Protein AF-A0A535XKX8-F1 (afdb_monomer_lite)

Sequence (47 aa):
MADRPTDLVTVAARESALAIEVSGLRKAYGQHVALHDLNLTVEPGEV

Radius of gyration: 17.27 Å; chains: 1; bounding box: 34×41×30 Å

Foldseek 3Di:
DDDDPPDPPPPPPDDPQPKDWDFQDWDDDVVRTPDGGDTDIHTRPRD

Secondary structure (DSSP, 8-state):
--------------S----EEEEEEEEEETTEEEEEEEEEEE-TT--

Structure (mmCIF, N/CA/C/O backbone):
data_AF-A0A535XKX8-F1
#
_entry.id   AF-A0A535XKX8-F1
#
loop_
_atom_site.group_PDB
_atom_site.id
_atom_site.type_symbol
_atom_site.label_atom_id
_atom_site.label_alt_id
_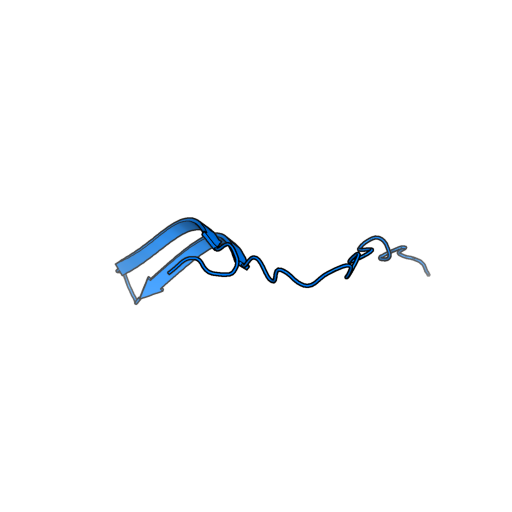atom_site.label_comp_id
_atom_site.label_asym_id
_atom_site.label_entity_id
_atom_site.label_seq_id
_atom_site.pdbx_PDB_ins_code
_atom_site.Cartn_x
_atom_site.Cartn_y
_atom_site.Cartn_z
_atom_site.occupancy
_atom_site.B_iso_or_equiv
_atom_site.auth_seq_id
_atom_site.auth_comp_id
_atom_site.auth_asym_id
_atom_site.auth_atom_id
_atom_site.pdbx_PDB_model_num
ATOM 1 N N . MET A 1 1 ? 19.252 -33.142 18.972 1.00 43.91 1 MET A N 1
ATOM 2 C CA . MET A 1 1 ? 20.614 -32.617 18.764 1.00 43.91 1 MET A CA 1
ATOM 3 C C . MET A 1 1 ? 20.801 -32.508 17.261 1.00 43.91 1 MET A C 1
ATOM 5 O O . MET A 1 1 ? 20.809 -33.565 16.659 1.00 43.91 1 MET A O 1
ATOM 9 N N . ALA A 1 2 ? 20.797 -31.264 16.745 1.00 47.97 2 ALA A N 1
ATOM 10 C CA . ALA A 1 2 ? 21.130 -30.770 15.388 1.00 47.97 2 ALA A CA 1
ATOM 11 C C . ALA A 1 2 ? 20.556 -31.542 14.166 1.00 47.97 2 ALA A C 1
ATOM 13 O O . ALA A 1 2 ? 20.551 -32.757 14.128 1.00 47.97 2 ALA A O 1
ATOM 14 N N . ASP A 1 3 ? 20.032 -30.934 13.109 1.00 45.31 3 ASP A N 1
ATOM 15 C CA . ASP A 1 3 ? 20.438 -29.685 12.481 1.00 45.31 3 ASP A CA 1
ATOM 16 C C . ASP A 1 3 ? 19.313 -29.227 11.531 1.00 45.31 3 ASP A C 1
ATOM 18 O O . ASP A 1 3 ? 18.662 -30.056 10.887 1.00 45.31 3 ASP A O 1
ATOM 22 N N . ARG A 1 4 ? 19.045 -27.922 11.474 1.00 59.28 4 ARG A N 1
ATOM 23 C CA . ARG A 1 4 ? 18.124 -27.326 10.497 1.00 59.28 4 ARG A CA 1
ATOM 24 C C . ARG A 1 4 ? 18.973 -26.841 9.326 1.00 59.28 4 ARG A C 1
ATOM 26 O O . ARG A 1 4 ? 19.796 -25.962 9.557 1.00 59.28 4 ARG A O 1
ATOM 33 N N . PRO A 1 5 ? 18.712 -27.231 8.071 1.00 50.84 5 PRO A N 1
ATOM 34 C CA . PRO A 1 5 ? 19.206 -26.451 6.953 1.00 50.84 5 PRO A CA 1
ATOM 35 C C . PRO A 1 5 ? 18.208 -25.318 6.689 1.00 50.84 5 PRO A C 1
ATOM 37 O O . PRO A 1 5 ? 17.324 -25.410 5.840 1.00 50.84 5 PRO A O 1
ATOM 40 N N . THR A 1 6 ? 18.310 -24.248 7.477 1.00 57.41 6 THR A N 1
ATOM 41 C CA . THR A 1 6 ? 17.791 -22.930 7.095 1.00 57.41 6 THR A CA 1
ATOM 42 C C . THR A 1 6 ? 18.871 -22.255 6.263 1.00 57.41 6 THR A C 1
ATOM 44 O O . THR A 1 6 ? 19.616 -21.441 6.7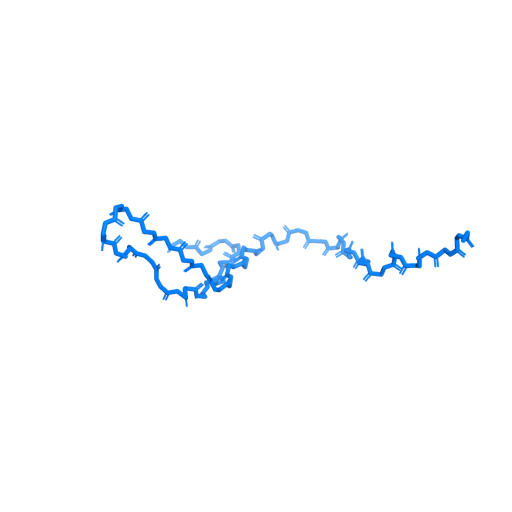86 1.00 57.41 6 THR A O 1
ATOM 47 N N . ASP A 1 7 ? 19.003 -22.638 4.995 1.00 51.03 7 ASP A N 1
ATOM 48 C CA . ASP A 1 7 ? 19.902 -21.936 4.075 1.00 51.03 7 ASP A CA 1
ATOM 49 C C . ASP A 1 7 ? 19.466 -22.165 2.625 1.00 51.03 7 ASP A C 1
ATOM 51 O O . ASP A 1 7 ? 19.978 -23.015 1.901 1.00 51.03 7 ASP A O 1
ATOM 55 N N . LEU A 1 8 ? 18.404 -21.465 2.225 1.00 49.56 8 LEU A N 1
ATOM 56 C CA . LEU A 1 8 ? 18.038 -21.348 0.815 1.00 49.56 8 LEU A CA 1
ATOM 57 C C . LEU A 1 8 ? 17.239 -20.068 0.588 1.00 49.56 8 LEU A C 1
ATOM 59 O O . LEU A 1 8 ? 16.128 -20.069 0.071 1.00 49.56 8 LEU A O 1
ATOM 63 N N . VAL A 1 9 ? 17.824 -18.945 0.995 1.00 48.22 9 VAL A N 1
ATOM 64 C CA . VAL A 1 9 ? 17.475 -17.660 0.392 1.00 48.22 9 VAL A CA 1
ATOM 65 C C . VAL A 1 9 ? 18.751 -17.110 -0.219 1.00 48.22 9 VAL A C 1
ATOM 67 O O . VAL A 1 9 ? 19.420 -16.233 0.320 1.00 48.22 9 VAL A O 1
ATOM 70 N N . THR A 1 10 ? 19.111 -17.682 -1.367 1.00 49.25 10 THR A N 1
ATOM 71 C CA . THR A 1 10 ? 20.037 -17.062 -2.309 1.00 49.25 10 THR A CA 1
ATOM 72 C C . THR A 1 10 ? 19.379 -15.777 -2.809 1.00 49.25 10 THR A C 1
ATOM 74 O O . THR A 1 10 ? 18.700 -15.772 -3.832 1.00 49.25 10 THR A O 1
ATOM 77 N N . VAL A 1 11 ? 19.542 -14.681 -2.063 1.00 51.38 11 VAL A N 1
ATOM 78 C CA . VAL A 1 11 ? 19.231 -13.339 -2.557 1.00 51.38 11 VAL A CA 1
ATOM 79 C C . VAL A 1 11 ? 20.300 -13.022 -3.592 1.00 51.38 11 VAL A C 1
ATOM 81 O O . VAL A 1 11 ? 21.399 -12.567 -3.273 1.00 51.38 11 VAL A O 1
ATOM 84 N N . ALA A 1 12 ? 19.998 -13.359 -4.843 1.00 47.09 12 ALA A N 1
ATOM 85 C CA . ALA A 1 12 ? 20.773 -12.969 -6.003 1.00 47.09 12 ALA A CA 1
ATOM 86 C C . ALA A 1 12 ? 20.697 -11.443 -6.141 1.00 47.09 12 ALA A C 1
ATOM 88 O O . ALA A 1 12 ? 19.890 -10.902 -6.887 1.00 47.09 12 ALA A O 1
ATOM 89 N N . ALA A 1 13 ? 21.547 -10.745 -5.390 1.00 52.69 13 ALA A N 1
ATOM 90 C CA . ALA A 1 13 ? 21.852 -9.343 -5.595 1.00 52.69 13 ALA A CA 1
ATOM 91 C C . ALA A 1 13 ? 22.642 -9.217 -6.906 1.00 52.69 13 ALA A C 1
ATOM 93 O O . ALA A 1 13 ? 23.874 -9.181 -6.916 1.00 52.69 13 ALA A O 1
ATOM 94 N N . ARG A 1 14 ? 21.935 -9.224 -8.036 1.00 47.94 14 ARG A N 1
ATOM 95 C CA . ARG A 1 14 ? 22.467 -8.768 -9.317 1.00 47.94 14 ARG A CA 1
ATOM 96 C C . ARG A 1 14 ? 21.571 -7.645 -9.819 1.00 47.94 14 ARG A C 1
ATOM 98 O O . ARG A 1 14 ? 20.409 -7.874 -10.110 1.00 47.94 14 ARG A O 1
ATOM 105 N N . GLU A 1 15 ? 22.173 -6.458 -9.855 1.00 52.66 15 GLU A N 1
ATOM 106 C CA . GLU A 1 15 ? 21.679 -5.211 -10.452 1.00 52.66 15 GLU A CA 1
ATOM 107 C C . GLU A 1 15 ? 20.416 -4.640 -9.789 1.00 52.66 15 GLU A C 1
ATOM 109 O O . GLU A 1 15 ? 19.282 -4.921 -10.152 1.00 52.66 15 GLU A O 1
ATOM 114 N N . SER A 1 16 ? 20.659 -3.800 -8.778 1.00 58.69 16 SER A N 1
ATOM 115 C CA . SER A 1 16 ? 19.680 -3.092 -7.953 1.00 58.69 16 SER A CA 1
ATOM 116 C C . SER A 1 16 ? 18.847 -2.067 -8.734 1.00 58.69 16 SER A C 1
ATOM 118 O O . SER A 1 16 ? 18.972 -0.860 -8.532 1.00 58.69 16 SER A O 1
ATOM 120 N N . ALA A 1 17 ? 17.943 -2.538 -9.580 1.00 61.88 17 ALA A N 1
ATOM 121 C CA . ALA A 1 17 ? 16.655 -1.889 -9.744 1.00 61.88 17 ALA A CA 1
ATOM 122 C C . ALA A 1 17 ? 15.851 -2.249 -8.479 1.00 61.88 17 ALA A C 1
ATOM 124 O O . ALA A 1 17 ? 15.281 -3.331 -8.395 1.00 61.88 17 ALA A O 1
ATOM 125 N N . LEU A 1 18 ? 15.928 -1.422 -7.425 1.00 64.31 18 LEU A N 1
ATOM 126 C CA . LEU A 1 18 ? 15.252 -1.699 -6.148 1.00 64.31 18 LEU A CA 1
ATOM 127 C C . LEU A 1 18 ? 13.737 -1.534 -6.317 1.00 64.31 18 LEU A C 1
ATOM 129 O O . LEU A 1 18 ? 13.187 -0.489 -5.977 1.00 64.31 18 LEU A O 1
ATOM 133 N N . ALA A 1 19 ? 13.080 -2.551 -6.867 1.00 73.06 19 ALA A N 1
ATOM 134 C CA . ALA A 1 19 ? 11.633 -2.644 -6.857 1.00 73.06 19 ALA A CA 1
ATOM 135 C C . ALA A 1 19 ? 11.159 -2.872 -5.414 1.00 73.06 19 ALA A C 1
ATOM 137 O O . ALA A 1 19 ? 11.718 -3.701 -4.686 1.00 73.06 19 ALA A O 1
ATOM 138 N N . ILE A 1 20 ? 10.157 -2.109 -4.979 1.00 84.06 20 ILE A N 1
ATOM 139 C CA . ILE A 1 20 ? 9.541 -2.291 -3.660 1.00 84.06 20 ILE A CA 1
ATOM 140 C C . ILE A 1 20 ? 8.312 -3.169 -3.849 1.00 84.06 20 ILE A C 1
ATOM 142 O O . ILE A 1 20 ? 7.350 -2.745 -4.479 1.00 84.06 20 ILE A O 1
ATOM 146 N N . GLU A 1 21 ? 8.323 -4.363 -3.264 1.00 82.38 21 GLU A N 1
ATOM 147 C CA . GLU A 1 21 ? 7.159 -5.246 -3.218 1.00 82.38 21 GLU A CA 1
ATOM 148 C C . GLU A 1 21 ? 6.551 -5.237 -1.809 1.00 82.38 21 GLU A C 1
ATOM 150 O O . GLU A 1 21 ? 7.223 -5.492 -0.806 1.00 82.38 21 GLU A O 1
ATOM 155 N N . VAL A 1 22 ? 5.260 -4.933 -1.729 1.00 86.06 22 VAL A N 1
ATOM 156 C CA . VAL A 1 22 ? 4.457 -4.959 -0.509 1.00 86.06 22 VAL A CA 1
ATOM 157 C C . VAL A 1 22 ? 3.256 -5.846 -0.776 1.00 86.06 22 VAL A C 1
ATOM 159 O O . VAL A 1 22 ? 2.457 -5.536 -1.647 1.00 86.06 22 VAL A O 1
ATOM 162 N N . SER A 1 23 ? 3.087 -6.904 0.009 1.00 84.75 23 SER A N 1
ATOM 163 C CA . SER A 1 23 ? 1.972 -7.840 -0.151 1.00 84.75 23 SER A CA 1
ATOM 164 C C . SER A 1 23 ? 1.245 -8.046 1.175 1.00 84.75 23 SER A C 1
ATOM 166 O O . SER A 1 23 ? 1.872 -8.196 2.227 1.00 84.75 23 SER A O 1
ATOM 168 N N . GLY A 1 24 ? -0.087 -8.036 1.137 1.00 81.38 24 GLY A N 1
ATOM 169 C CA . GLY A 1 24 ? -0.950 -8.261 2.299 1.00 81.38 24 GLY A CA 1
ATOM 170 C C . GLY A 1 24 ? -0.850 -7.189 3.391 1.00 81.38 24 GLY A C 1
ATOM 171 O O . GLY A 1 24 ? -1.059 -7.486 4.574 1.00 81.38 24 GLY A O 1
ATOM 172 N N . LEU A 1 25 ? -0.517 -5.941 3.037 1.00 85.62 25 LEU A N 1
ATOM 173 C CA . LEU A 1 25 ? -0.343 -4.874 4.024 1.00 85.62 25 LEU A CA 1
ATOM 174 C C . LEU A 1 25 ? -1.681 -4.510 4.680 1.00 85.62 25 LEU A C 1
ATOM 176 O O . LEU A 1 25 ? -2.643 -4.097 4.029 1.00 85.62 25 LEU A O 1
ATOM 180 N N . ARG A 1 26 ? -1.718 -4.632 6.010 1.00 86.75 26 ARG A N 1
ATOM 181 C CA . A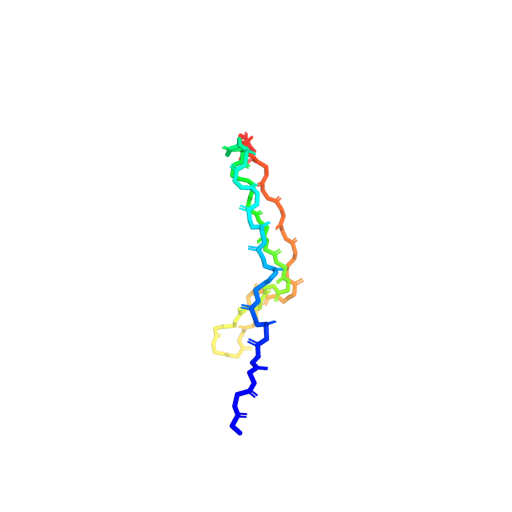RG A 1 26 ? -2.854 -4.262 6.861 1.00 86.75 26 ARG A CA 1
ATOM 182 C C . ARG A 1 26 ? -2.441 -3.179 7.851 1.00 86.75 26 ARG A C 1
ATOM 184 O O . ARG A 1 26 ? -1.438 -3.321 8.550 1.00 86.75 26 ARG A O 1
ATOM 191 N N . LYS A 1 27 ? -3.228 -2.107 7.946 1.00 87.25 27 LYS A N 1
ATOM 192 C CA .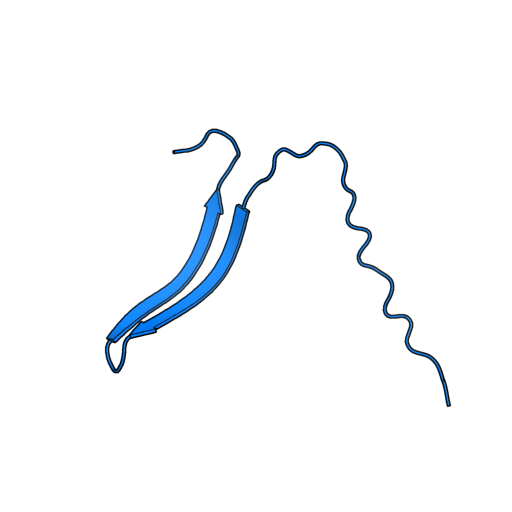 LYS A 1 27 ? -3.016 -1.015 8.905 1.00 87.25 27 LYS A CA 1
ATOM 193 C C . LYS A 1 27 ? -4.346 -0.547 9.475 1.00 87.25 27 LYS A C 1
ATOM 195 O O . LYS A 1 27 ? -5.263 -0.226 8.727 1.00 87.25 27 LYS A O 1
ATOM 200 N N . ALA A 1 28 ? -4.424 -0.460 10.798 1.00 90.50 28 ALA A N 1
ATOM 201 C CA . ALA A 1 28 ? -5.558 0.106 11.514 1.00 90.50 28 ALA A CA 1
ATOM 202 C C . ALA A 1 28 ? -5.090 1.166 12.517 1.00 90.50 28 ALA A C 1
ATOM 204 O O . ALA A 1 28 ? -3.997 1.066 13.081 1.00 90.50 28 ALA A O 1
ATOM 205 N N . TYR A 1 29 ? -5.930 2.173 12.728 1.00 91.56 29 TYR A N 1
ATOM 206 C CA . TYR A 1 29 ? -5.781 3.211 13.739 1.00 91.56 29 TYR A CA 1
ATOM 207 C C . TYR A 1 29 ? -7.013 3.162 14.646 1.00 91.56 29 TYR A C 1
ATOM 209 O O . TYR A 1 29 ? -8.107 3.586 14.269 1.00 91.56 29 TYR A O 1
ATOM 217 N N . GLY A 1 30 ? -6.850 2.589 15.840 1.00 88.81 30 GLY A N 1
ATOM 218 C CA . GLY A 1 30 ? -7.967 2.317 16.744 1.00 88.81 30 GLY A CA 1
ATOM 219 C C . GLY A 1 30 ? -8.978 1.359 16.110 1.00 88.81 30 GLY A C 1
ATOM 220 O O . GLY A 1 30 ? -8.625 0.253 15.713 1.00 88.81 30 GLY A O 1
ATOM 221 N N . GLN A 1 31 ? -10.234 1.793 16.009 1.00 89.94 31 GLN A N 1
ATOM 222 C CA . GLN A 1 31 ? -11.318 1.028 15.377 1.00 89.94 31 GLN A CA 1
ATOM 223 C 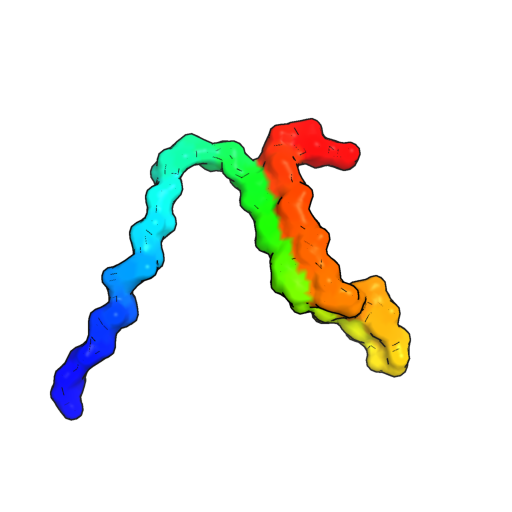C . GLN A 1 31 ? -11.368 1.204 13.846 1.00 89.94 31 GLN A C 1
ATOM 225 O O . GLN A 1 31 ? -12.169 0.549 13.185 1.00 89.94 31 GLN A O 1
ATOM 230 N N . HIS A 1 32 ? -10.551 2.090 13.267 1.00 84.69 32 HIS A N 1
ATOM 231 C CA . HIS A 1 32 ? -10.595 2.399 11.840 1.00 84.69 32 HIS A CA 1
ATOM 232 C C . HIS A 1 32 ? -9.518 1.635 11.063 1.00 84.69 32 HIS A C 1
ATOM 234 O O . HIS A 1 32 ? -8.330 1.744 11.367 1.00 84.69 32 HIS A O 1
ATOM 240 N N . VAL A 1 33 ? -9.922 0.887 10.036 1.00 87.62 33 VAL A N 1
ATOM 241 C CA . VAL A 1 33 ? -8.998 0.185 9.135 1.00 87.62 33 VAL A CA 1
ATOM 242 C C . VAL A 1 33 ? -8.594 1.132 8.006 1.00 87.62 33 VAL A C 1
ATOM 244 O O . VAL A 1 33 ? -9.427 1.508 7.191 1.00 87.62 33 VAL A O 1
ATOM 247 N N . ALA A 1 34 ? -7.317 1.511 7.972 1.00 85.19 34 ALA A N 1
ATOM 248 C CA . ALA A 1 34 ? -6.753 2.418 6.973 1.00 85.19 34 ALA A CA 1
ATOM 249 C C . ALA A 1 34 ? -6.206 1.687 5.741 1.00 85.19 34 ALA A C 1
ATOM 251 O O . ALA A 1 34 ? -6.261 2.224 4.643 1.00 85.19 34 ALA A O 1
ATOM 252 N N . LEU A 1 35 ? -5.680 0.472 5.912 1.00 83.19 35 LEU A N 1
ATOM 253 C CA . LEU A 1 35 ? -5.240 -0.391 4.816 1.00 83.19 35 LEU A CA 1
ATOM 2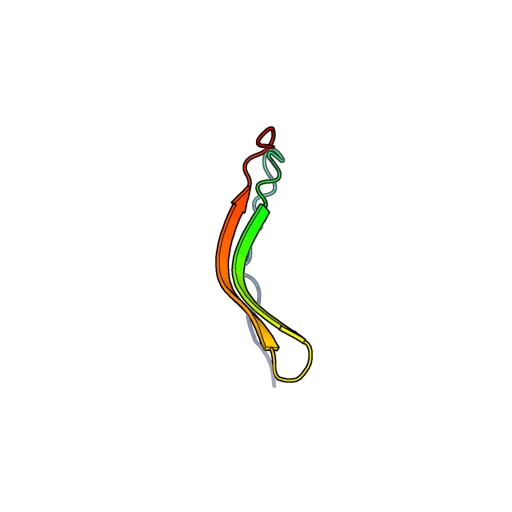54 C C . LEU A 1 35 ? -5.711 -1.811 5.098 1.00 83.19 35 LEU A C 1
ATOM 256 O O . LEU A 1 35 ? -5.500 -2.326 6.201 1.00 83.19 35 LEU A O 1
ATOM 260 N N . HIS A 1 36 ? -6.327 -2.441 4.106 1.00 83.25 36 HIS A N 1
ATOM 261 C CA . HIS A 1 36 ? -6.797 -3.812 4.206 1.00 83.25 36 HIS A CA 1
ATOM 262 C C . HIS A 1 36 ? -6.288 -4.627 3.020 1.00 83.25 36 HIS A C 1
ATOM 264 O O . HIS A 1 36 ? -6.835 -4.530 1.928 1.00 83.25 36 HIS A O 1
ATOM 270 N N . ASP A 1 37 ? -5.273 -5.452 3.275 1.00 85.31 37 ASP A N 1
ATOM 271 C CA . ASP A 1 37 ? -4.738 -6.432 2.324 1.00 85.31 37 ASP A CA 1
ATOM 272 C C . ASP A 1 37 ? -4.206 -5.796 1.028 1.00 85.31 37 ASP A C 1
ATOM 274 O O . ASP A 1 37 ? -4.506 -6.230 -0.081 1.00 85.31 37 ASP A O 1
ATOM 278 N N . LEU A 1 38 ? -3.424 -4.722 1.179 1.00 86.62 38 LEU A N 1
ATOM 279 C CA . LEU A 1 38 ? -2.840 -4.011 0.045 1.00 86.62 38 LEU A CA 1
ATOM 280 C C . LEU A 1 38 ? -1.664 -4.799 -0.548 1.00 86.62 38 LEU A C 1
ATOM 282 O O . LEU A 1 38 ? -0.730 -5.155 0.176 1.00 86.62 38 LEU A O 1
ATOM 286 N N . ASN A 1 39 ? -1.709 -4.975 -1.869 1.00 85.81 39 ASN A N 1
ATOM 287 C CA . ASN A 1 39 ? -0.605 -5.457 -2.690 1.00 85.81 39 ASN A CA 1
ATOM 288 C C . ASN A 1 39 ? -0.124 -4.307 -3.586 1.00 85.81 39 ASN A C 1
ATOM 290 O O . ASN A 1 39 ? -0.929 -3.716 -4.307 1.00 85.81 39 ASN A O 1
ATOM 294 N N . LEU A 1 40 ? 1.158 -3.966 -3.503 1.00 84.81 40 LEU A N 1
ATOM 295 C CA . LEU A 1 40 ? 1.793 -2.864 -4.213 1.00 84.81 40 LEU A CA 1
ATOM 296 C C . LEU A 1 40 ? 3.172 -3.309 -4.693 1.00 84.81 40 LEU A C 1
ATOM 298 O O . LEU A 1 40 ? 3.979 -3.803 -3.909 1.00 84.81 40 LEU A O 1
ATOM 302 N N . THR A 1 41 ? 3.449 -3.042 -5.959 1.00 82.88 41 THR A N 1
ATOM 303 C CA . THR A 1 41 ? 4.785 -3.133 -6.536 1.00 82.88 41 THR A CA 1
ATOM 304 C C . THR A 1 41 ? 5.146 -1.743 -7.034 1.00 82.88 41 THR A C 1
ATOM 306 O O . THR A 1 41 ? 4.340 -1.125 -7.724 1.00 82.88 41 THR A O 1
ATOM 309 N N . VAL A 1 42 ? 6.305 -1.230 -6.633 1.00 82.94 42 VAL A N 1
ATOM 310 C CA . VAL A 1 42 ? 6.838 0.049 -7.113 1.00 82.94 42 VAL A CA 1
ATOM 311 C C . VAL A 1 42 ? 8.088 -0.246 -7.909 1.00 82.94 42 VAL A C 1
ATOM 313 O O . VAL A 1 42 ? 9.074 -0.730 -7.343 1.00 82.94 42 VAL A O 1
ATOM 316 N N . GLU A 1 43 ? 8.045 0.063 -9.198 1.00 82.81 43 GLU A N 1
ATOM 317 C CA . GLU A 1 43 ? 9.207 -0.060 -10.062 1.00 82.81 43 GLU A CA 1
ATOM 318 C C . GLU A 1 43 ? 10.118 1.173 -9.925 1.00 82.81 43 GLU A C 1
ATOM 320 O O . GLU A 1 43 ? 9.653 2.295 -9.687 1.00 82.81 43 GLU A O 1
ATOM 325 N N . PRO A 1 44 ? 11.444 1.023 -10.071 1.00 75.50 44 PRO A N 1
ATOM 326 C CA . PRO A 1 44 ? 12.353 2.162 -10.021 1.00 75.50 44 PRO A CA 1
ATOM 327 C C . PRO A 1 44 ? 12.042 3.205 -11.101 1.00 75.50 44 PRO A C 1
ATOM 329 O O . PRO A 1 44 ? 12.054 2.907 -12.293 1.00 75.50 44 PRO A O 1
ATOM 332 N N . GLY A 1 45 ? 11.837 4.455 -10.678 1.00 80.19 45 GLY A N 1
ATOM 333 C CA . GLY A 1 45 ? 11.515 5.573 -11.574 1.00 80.19 45 GLY A CA 1
ATOM 334 C C . GLY A 1 45 ? 10.018 5.831 -11.757 1.00 80.19 45 GLY A C 1
ATOM 335 O O . GLY A 1 45 ? 9.658 6.786 -12.443 1.00 80.19 45 GLY A O 1
ATOM 336 N N . GLU A 1 46 ? 9.162 5.029 -11.126 1.00 69.25 46 GLU A N 1
ATOM 337 C CA . GLU A 1 46 ? 7.723 5.266 -11.027 1.00 69.25 46 GLU A CA 1
ATOM 338 C C . GLU A 1 46 ? 7.420 6.226 -9.855 1.00 69.25 46 GLU A C 1
ATOM 340 O O . GLU A 1 46 ? 8.039 6.120 -8.791 1.00 69.25 46 GLU A O 1
ATOM 345 N N . VAL A 1 47 ? 6.522 7.204 -10.059 1.00 62.38 47 VAL A N 1
ATOM 346 C CA . VAL A 1 47 ? 6.110 8.223 -9.063 1.00 62.38 47 VAL A CA 1
ATOM 347 C C . VAL A 1 47 ? 4.595 8.313 -8.999 1.00 62.38 47 VAL A C 1
ATOM 349 O O . VAL A 1 47 ? 3.984 8.455 -10.082 1.00 62.38 47 VAL A O 1
#

pLDDT: mean 71.36, std 16.24, range [43.91, 91.56]